Protein AF-A0A529I195-F1 (afdb_monomer_lite)

Structure (mmCIF, N/CA/C/O backbone):
data_AF-A0A529I195-F1
#
_entry.id   AF-A0A529I195-F1
#
loop_
_atom_site.group_PDB
_atom_site.id
_atom_site.type_symbol
_atom_site.label_atom_id
_atom_site.label_alt_id
_atom_site.label_comp_id
_atom_site.label_asym_id
_atom_site.label_entity_id
_atom_site.label_seq_id
_atom_site.pdbx_PDB_ins_code
_atom_site.Cartn_x
_atom_site.Cartn_y
_atom_site.Cartn_z
_atom_site.occupancy
_atom_site.B_iso_or_equiv
_atom_site.auth_seq_id
_atom_site.auth_comp_id
_atom_site.auth_asym_id
_atom_site.auth_atom_id
_atom_site.pdbx_PDB_model_num
ATOM 1 N N . MET A 1 1 ? 22.100 -7.162 8.485 1.00 32.69 1 MET A N 1
ATOM 2 C CA . MET A 1 1 ? 21.154 -7.702 7.490 1.00 32.69 1 MET A CA 1
ATOM 3 C C . MET A 1 1 ? 20.116 -6.629 7.281 1.00 32.69 1 MET A C 1
ATOM 5 O O . MET A 1 1 ? 19.456 -6.279 8.247 1.00 32.69 1 MET A O 1
ATOM 9 N N . SER A 1 2 ? 20.075 -6.020 6.101 1.00 41.41 2 SER A N 1
ATOM 10 C CA . SER A 1 2 ? 19.026 -5.051 5.787 1.00 41.41 2 SER A CA 1
ATOM 11 C C . SER A 1 2 ? 17.734 -5.821 5.559 1.00 41.41 2 SER A C 1
ATOM 13 O O . SER A 1 2 ? 17.753 -6.786 4.795 1.00 41.41 2 SER A O 1
ATOM 15 N N . ASP A 1 3 ? 16.639 -5.403 6.191 1.00 44.69 3 ASP A N 1
ATOM 16 C CA . ASP A 1 3 ? 15.312 -5.913 5.858 1.00 44.69 3 ASP A CA 1
ATOM 17 C C . ASP A 1 3 ? 14.944 -5.424 4.452 1.00 44.69 3 ASP A C 1
ATOM 19 O O . ASP A 1 3 ? 14.293 -4.389 4.278 1.00 44.69 3 ASP A O 1
ATOM 23 N N . GLU A 1 4 ? 15.352 -6.174 3.427 1.00 49.94 4 GLU A N 1
ATOM 24 C CA . GLU A 1 4 ? 14.679 -6.143 2.133 1.00 49.94 4 GLU A CA 1
ATOM 25 C C . GLU A 1 4 ? 13.275 -6.716 2.338 1.00 49.94 4 GLU A C 1
ATOM 27 O O . GLU A 1 4 ? 13.000 -7.880 2.055 1.00 49.94 4 GLU A O 1
ATOM 32 N N . LYS A 1 5 ? 12.375 -5.875 2.869 1.00 59.72 5 LYS A N 1
ATOM 33 C CA . LYS A 1 5 ? 10.934 -6.085 2.765 1.00 59.72 5 LYS A CA 1
ATOM 34 C C . LYS A 1 5 ? 10.634 -6.292 1.290 1.00 59.72 5 LYS A C 1
ATOM 36 O O . LYS A 1 5 ? 10.700 -5.342 0.507 1.00 59.72 5 LYS A O 1
ATOM 41 N N . GLU A 1 6 ? 10.348 -7.540 0.944 1.00 80.94 6 GLU A N 1
ATOM 42 C CA . GLU A 1 6 ? 9.964 -7.945 -0.395 1.00 80.94 6 GLU A CA 1
ATOM 43 C C . GLU A 1 6 ? 8.833 -7.029 -0.867 1.00 80.94 6 GLU A C 1
ATOM 45 O O . GLU A 1 6 ? 7.821 -6.857 -0.180 1.00 80.94 6 GLU A O 1
ATOM 50 N N . ILE A 1 7 ? 9.059 -6.349 -1.991 1.00 86.38 7 ILE A N 1
ATOM 51 C CA . ILE A 1 7 ? 8.110 -5.365 -2.502 1.00 86.38 7 ILE A CA 1
ATOM 52 C C . ILE A 1 7 ? 6.856 -6.126 -2.946 1.00 86.38 7 ILE A C 1
ATOM 54 O O . ILE A 1 7 ? 6.968 -6.981 -3.826 1.00 86.38 7 ILE A O 1
ATOM 58 N N . PRO A 1 8 ? 5.669 -5.823 -2.385 1.00 91.44 8 PRO A N 1
ATOM 59 C CA . PRO A 1 8 ? 4.441 -6.509 -2.762 1.00 91.44 8 PRO A CA 1
ATOM 60 C C . PRO A 1 8 ? 4.171 -6.421 -4.269 1.00 91.44 8 PRO A C 1
ATOM 62 O O . PRO A 1 8 ? 4.405 -5.383 -4.893 1.00 91.44 8 PRO A O 1
ATOM 65 N N . ALA A 1 9 ? 3.656 -7.501 -4.861 1.00 90.75 9 ALA A N 1
ATOM 66 C CA . ALA A 1 9 ? 3.447 -7.584 -6.307 1.00 90.75 9 ALA A CA 1
ATOM 67 C C . ALA A 1 9 ? 2.486 -6.502 -6.846 1.00 90.75 9 ALA A C 1
ATOM 69 O O . ALA A 1 9 ? 2.687 -6.008 -7.954 1.00 90.75 9 ALA A O 1
ATOM 70 N N . ASP A 1 10 ? 1.491 -6.075 -6.057 1.00 92.19 10 ASP A N 1
ATOM 71 C CA . ASP A 1 10 ? 0.603 -4.954 -6.394 1.00 92.19 10 ASP A CA 1
ATOM 72 C C . ASP A 1 10 ? 1.363 -3.621 -6.475 1.00 92.19 10 ASP A C 1
ATOM 74 O O . ASP A 1 10 ? 1.125 -2.812 -7.373 1.00 92.19 10 ASP A O 1
ATOM 78 N N . VAL A 1 11 ? 2.315 -3.406 -5.564 1.00 93.06 11 VAL A N 1
ATOM 79 C CA . VAL A 1 11 ? 3.158 -2.209 -5.515 1.00 93.06 11 VAL A CA 1
ATOM 80 C C . VAL A 1 11 ? 4.150 -2.201 -6.677 1.00 93.06 11 VAL A C 1
ATOM 82 O O . VAL A 1 11 ? 4.323 -1.160 -7.313 1.00 93.06 11 VAL A O 1
ATOM 85 N N . LEU A 1 12 ? 4.756 -3.349 -6.999 1.00 92.31 12 LEU A N 1
ATOM 86 C CA . LEU A 1 12 ? 5.656 -3.477 -8.146 1.00 92.31 12 LEU A CA 1
ATOM 87 C C . LEU A 1 12 ? 4.916 -3.229 -9.470 1.00 92.31 12 LEU A C 1
ATOM 89 O O . LEU A 1 12 ? 5.367 -2.410 -10.265 1.00 92.31 12 LEU A O 1
ATOM 93 N N . ALA A 1 13 ? 3.740 -3.834 -9.667 1.00 91.69 13 ALA A N 1
ATOM 94 C CA . ALA A 1 13 ? 2.922 -3.618 -10.862 1.00 91.69 13 ALA A CA 1
ATOM 95 C C . ALA A 1 13 ? 2.469 -2.150 -11.011 1.00 91.69 13 ALA A C 1
ATOM 97 O O . ALA A 1 13 ? 2.453 -1.607 -12.117 1.00 91.69 13 ALA A O 1
ATOM 98 N N . ARG A 1 14 ? 2.141 -1.467 -9.901 1.00 92.12 14 ARG A N 1
ATOM 99 C CA . ARG A 1 14 ? 1.850 -0.021 -9.909 1.00 92.12 14 ARG A CA 1
ATOM 100 C C . ARG A 1 14 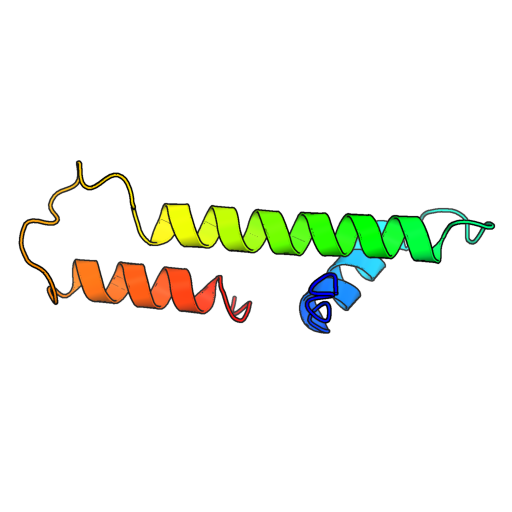? 3.084 0.808 -10.266 1.00 92.12 14 ARG A C 1
ATOM 102 O O . ARG A 1 14 ? 2.955 1.758 -11.035 1.00 92.12 14 ARG A O 1
ATOM 109 N N . ALA A 1 15 ? 4.263 0.453 -9.755 1.00 92.25 15 ALA A N 1
ATOM 110 C CA . ALA A 1 15 ? 5.508 1.125 -10.113 1.00 92.25 15 ALA A CA 1
ATOM 111 C C . ALA A 1 15 ? 5.814 0.967 -11.608 1.00 92.25 15 ALA A C 1
ATOM 113 O O . ALA A 1 15 ? 5.979 1.971 -12.292 1.00 92.25 15 ALA A O 1
ATOM 114 N N . GLU A 1 16 ? 5.776 -0.258 -12.137 1.00 91.31 16 GLU A N 1
ATOM 115 C CA . GLU A 1 16 ? 5.930 -0.538 -13.571 1.00 91.31 16 GLU A CA 1
ATOM 116 C C . GLU A 1 16 ? 4.924 0.252 -14.424 1.00 91.31 16 GLU A C 1
ATOM 118 O O . GLU A 1 16 ? 5.292 0.825 -15.449 1.00 91.31 16 GLU A O 1
ATOM 123 N N . ALA A 1 17 ? 3.665 0.362 -13.988 1.00 91.19 17 ALA A N 1
ATOM 124 C CA . ALA A 1 17 ? 2.638 1.129 -14.694 1.00 91.19 17 ALA A CA 1
ATOM 125 C C . ALA A 1 17 ? 2.887 2.651 -14.704 1.00 91.19 17 ALA A C 1
ATOM 127 O O . ALA A 1 17 ? 2.523 3.310 -15.684 1.00 91.19 17 ALA A O 1
ATOM 128 N N . VAL A 1 18 ? 3.492 3.204 -13.645 1.00 88.75 18 VAL A N 1
ATOM 129 C CA . VAL A 1 18 ? 3.947 4.607 -13.578 1.00 88.75 18 VAL A CA 1
ATOM 130 C C . VAL A 1 18 ? 5.158 4.820 -14.478 1.00 88.75 18 VAL A C 1
ATOM 132 O O . VAL A 1 18 ? 5.254 5.841 -15.157 1.00 88.75 18 VAL A O 1
ATOM 135 N N . THR A 1 19 ? 6.087 3.868 -14.486 1.00 88.50 19 THR A N 1
ATOM 136 C CA . THR A 1 19 ? 7.394 4.058 -15.104 1.00 88.50 19 THR A CA 1
ATOM 137 C C . THR A 1 19 ? 7.364 3.742 -16.619 1.00 88.50 19 THR A C 1
ATOM 139 O O . THR A 1 19 ? 8.036 4.434 -17.381 1.00 88.50 19 THR A O 1
ATOM 142 N N . LYS A 1 20 ? 6.503 2.826 -17.100 1.00 84.06 20 LYS A N 1
ATOM 143 C CA . LYS A 1 20 ? 6.371 2.282 -18.486 1.00 84.06 20 LYS A CA 1
ATOM 144 C C . LYS A 1 20 ? 6.685 3.159 -19.719 1.00 84.06 20 LYS A C 1
ATOM 146 O O . LYS A 1 20 ? 6.933 2.600 -20.782 1.00 84.06 20 LYS A O 1
ATOM 151 N N . THR A 1 21 ? 6.580 4.486 -19.648 1.00 80.00 21 THR A N 1
ATOM 152 C CA . THR A 1 21 ? 6.822 5.410 -20.775 1.00 80.00 21 THR A CA 1
ATOM 153 C C . THR A 1 21 ? 8.269 5.895 -20.886 1.00 80.00 21 THR A C 1
ATOM 155 O O . THR A 1 21 ? 8.616 6.536 -21.877 1.00 80.00 21 THR A O 1
ATOM 158 N N . MET A 1 22 ? 9.117 5.632 -19.890 1.00 75.25 22 MET A N 1
ATOM 159 C CA . MET A 1 22 ? 10.525 6.029 -19.923 1.00 75.25 22 MET A CA 1
ATOM 160 C C . MET A 1 22 ? 11.380 5.063 -20.772 1.00 75.25 22 MET A C 1
ATOM 162 O O . MET A 1 22 ? 11.019 3.895 -20.934 1.00 75.25 22 MET A O 1
ATOM 166 N N . PRO A 1 23 ? 12.543 5.505 -21.294 1.00 69.88 23 PRO A N 1
ATOM 167 C CA . PRO A 1 23 ? 13.418 4.650 -22.092 1.00 69.88 23 PRO A CA 1
ATOM 168 C C . PRO A 1 23 ? 13.960 3.455 -21.298 1.00 69.88 23 PRO A C 1
ATOM 170 O O . PRO A 1 23 ? 14.477 3.615 -20.191 1.00 69.88 23 PRO A O 1
ATOM 173 N N . THR A 1 24 ? 13.945 2.266 -21.906 1.00 67.06 24 THR A N 1
ATOM 174 C CA . THR A 1 24 ? 14.543 1.032 -21.365 1.00 67.06 24 THR A CA 1
ATOM 175 C C . THR A 1 24 ? 16.074 1.056 -21.467 1.00 67.06 24 THR A C 1
ATOM 177 O O . THR A 1 24 ? 16.686 0.272 -22.193 1.00 67.06 24 THR A O 1
ATOM 180 N N . ALA A 1 25 ? 16.696 2.001 -20.765 1.00 71.38 25 ALA A N 1
ATOM 181 C CA . ALA A 1 25 ? 18.140 2.165 -20.665 1.00 71.38 25 ALA A CA 1
ATOM 182 C C . ALA A 1 25 ? 18.713 1.454 -19.423 1.00 71.38 25 ALA A C 1
ATOM 184 O O . ALA A 1 25 ? 17.990 0.992 -18.534 1.00 71.38 25 ALA A O 1
ATOM 185 N N . PHE A 1 26 ? 20.044 1.388 -19.336 1.00 61.38 26 PHE A N 1
ATOM 186 C CA . PHE A 1 26 ? 20.730 0.923 -18.131 1.00 61.38 26 PHE A CA 1
ATOM 187 C C . PHE A 1 26 ? 20.308 1.776 -16.918 1.00 61.38 26 PHE A C 1
ATOM 189 O O . PHE A 1 26 ? 20.312 3.002 -16.989 1.00 61.38 26 PHE A O 1
ATOM 196 N N . GLY A 1 27 ? 19.908 1.126 -15.820 1.00 73.88 27 GLY A N 1
ATOM 197 C CA . GLY A 1 27 ? 19.291 1.780 -14.655 1.00 73.88 27 GLY A CA 1
ATOM 198 C C . GLY A 1 27 ? 17.763 1.649 -14.572 1.00 73.88 27 GLY A C 1
ATOM 199 O O . GLY A 1 27 ? 17.195 1.929 -13.518 1.00 73.88 27 GLY A O 1
ATOM 200 N N . TRP A 1 28 ? 17.091 1.134 -15.612 1.00 81.81 28 TRP A N 1
ATOM 201 C CA . TRP A 1 28 ? 15.627 1.021 -15.650 1.00 81.81 28 TRP A CA 1
ATOM 202 C C . TRP A 1 28 ? 14.992 0.317 -14.443 1.00 81.81 28 TRP A C 1
ATOM 204 O O . TRP A 1 28 ? 14.093 0.833 -13.771 1.00 81.81 28 TRP A O 1
ATOM 214 N N . ARG A 1 29 ? 15.516 -0.874 -14.143 1.00 84.94 29 ARG A N 1
ATOM 215 C CA . ARG A 1 29 ? 15.086 -1.699 -13.013 1.00 84.94 29 ARG A CA 1
ATOM 216 C C . ARG A 1 29 ? 15.273 -0.972 -11.680 1.00 84.94 29 ARG A C 1
ATOM 218 O O . ARG A 1 29 ? 14.439 -1.119 -10.799 1.00 84.94 29 ARG A O 1
ATOM 225 N N . HIS A 1 30 ? 16.333 -0.175 -11.537 1.00 87.12 30 HIS A N 1
ATOM 226 C CA . HIS A 1 30 ? 16.596 0.574 -10.310 1.00 87.12 30 HIS A CA 1
ATOM 227 C C . HIS A 1 30 ? 15.555 1.681 -10.100 1.00 87.12 30 HIS A C 1
ATOM 229 O O . HIS A 1 30 ? 14.938 1.716 -9.042 1.00 87.12 30 HIS A O 1
ATOM 235 N N . ILE A 1 31 ? 15.264 2.488 -11.131 1.00 88.31 31 ILE A N 1
ATOM 236 C CA . ILE A 1 31 ? 14.218 3.529 -11.079 1.00 88.31 31 ILE A CA 1
ATOM 237 C C . ILE A 1 31 ? 12.866 2.925 -10.676 1.00 88.31 31 ILE A C 1
ATOM 239 O O . ILE A 1 31 ? 12.207 3.431 -9.770 1.00 88.31 31 ILE A O 1
ATOM 243 N N . THR A 1 32 ? 12.473 1.813 -11.302 1.00 90.88 32 THR A N 1
ATOM 244 C CA . THR A 1 32 ? 11.197 1.146 -10.996 1.00 90.88 32 THR A CA 1
ATOM 245 C C . THR A 1 32 ? 11.153 0.625 -9.551 1.00 90.88 32 THR A C 1
ATOM 247 O O . THR A 1 32 ? 10.131 0.771 -8.884 1.00 90.88 32 THR A O 1
ATOM 250 N N . MET A 1 33 ? 12.265 0.102 -9.020 1.00 91.38 33 MET A N 1
ATOM 251 C CA . MET A 1 33 ? 12.352 -0.325 -7.616 1.00 91.38 33 MET A CA 1
ATOM 252 C C . MET A 1 33 ? 12.294 0.850 -6.626 1.00 91.38 33 MET A C 1
ATOM 254 O O . MET A 1 33 ? 11.630 0.727 -5.598 1.00 91.38 33 MET A O 1
ATOM 258 N N . GLU A 1 34 ? 12.922 1.995 -6.917 1.00 92.06 34 GLU A N 1
ATOM 259 C CA . GLU A 1 34 ? 12.805 3.181 -6.050 1.00 92.06 34 GLU A CA 1
ATOM 260 C C . GLU A 1 34 ? 11.383 3.767 -6.071 1.00 92.06 34 GLU A C 1
ATOM 262 O O . GLU A 1 34 ? 10.852 4.123 -5.018 1.00 92.06 34 GLU A O 1
ATOM 267 N N . VAL A 1 35 ? 10.712 3.786 -7.231 1.00 92.25 35 VAL A N 1
ATOM 268 C CA . VAL A 1 35 ? 9.288 4.163 -7.327 1.00 92.25 35 VAL A CA 1
ATOM 269 C C . VAL A 1 35 ? 8.413 3.203 -6.516 1.00 92.25 35 VAL A C 1
ATOM 271 O O . VAL A 1 35 ? 7.537 3.650 -5.778 1.00 92.25 35 VAL A O 1
ATOM 274 N N . ALA A 1 36 ? 8.675 1.896 -6.574 1.00 94.06 36 ALA A N 1
ATOM 275 C CA . ALA A 1 36 ? 7.943 0.912 -5.784 1.00 94.06 36 ALA A CA 1
ATOM 276 C C . ALA A 1 36 ? 8.140 1.109 -4.266 1.00 94.06 36 ALA A C 1
ATOM 278 O O . ALA A 1 36 ? 7.173 1.058 -3.502 1.00 94.06 36 ALA A O 1
ATOM 279 N N . ARG A 1 37 ? 9.362 1.425 -3.814 1.00 94.00 37 ARG A N 1
ATOM 280 C CA . ARG A 1 37 ? 9.629 1.797 -2.4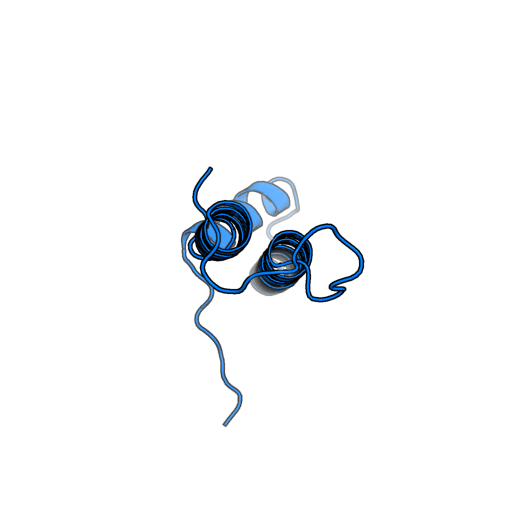12 1.00 94.00 37 ARG A CA 1
ATOM 281 C C . ARG A 1 37 ? 8.902 3.080 -2.006 1.00 94.00 37 ARG A C 1
ATOM 283 O O . ARG A 1 37 ? 8.333 3.121 -0.917 1.00 94.00 37 ARG A O 1
ATOM 290 N N . ALA A 1 38 ? 8.873 4.094 -2.872 1.00 93.81 38 ALA A N 1
ATOM 291 C CA . ALA A 1 38 ? 8.150 5.339 -2.621 1.00 93.81 38 ALA A CA 1
ATOM 292 C C . ALA A 1 38 ? 6.634 5.105 -2.480 1.00 93.81 38 ALA A C 1
ATOM 294 O O . ALA A 1 38 ? 6.027 5.605 -1.535 1.00 93.81 38 ALA A O 1
ATOM 295 N N . ILE A 1 39 ? 6.037 4.277 -3.348 1.00 94.44 39 ILE A N 1
ATOM 296 C CA . ILE A 1 39 ? 4.625 3.870 -3.250 1.00 94.44 39 ILE A CA 1
ATOM 297 C C . ILE A 1 39 ? 4.360 3.126 -1.932 1.00 94.44 39 ILE A C 1
ATOM 299 O O . ILE A 1 39 ? 3.365 3.407 -1.265 1.00 94.44 39 ILE A O 1
ATOM 303 N N . LEU A 1 40 ? 5.239 2.204 -1.521 1.00 94.12 40 LEU A N 1
ATOM 304 C CA . LEU A 1 40 ? 5.079 1.460 -0.266 1.00 94.12 40 LEU A CA 1
ATOM 305 C C . LEU A 1 40 ? 5.176 2.368 0.973 1.00 94.12 40 LEU A C 1
ATOM 307 O O . LEU A 1 40 ? 4.391 2.211 1.909 1.00 94.12 40 LEU A O 1
ATOM 311 N N . ALA A 1 41 ? 6.107 3.327 0.971 1.00 93.19 41 ALA A N 1
ATOM 312 C CA . ALA A 1 41 ? 6.255 4.312 2.041 1.00 93.19 41 ALA A CA 1
ATOM 313 C C . ALA A 1 41 ? 5.033 5.243 2.134 1.00 93.19 41 ALA A C 1
ATOM 315 O O . ALA A 1 41 ? 4.516 5.478 3.226 1.00 93.19 41 ALA A O 1
ATOM 316 N N . GLU A 1 42 ? 4.525 5.713 0.992 1.00 94.31 42 GLU A N 1
ATOM 317 C CA . GLU A 1 42 ? 3.319 6.542 0.923 1.00 94.31 42 GLU A CA 1
ATOM 318 C C . GLU A 1 42 ? 2.070 5.777 1.384 1.00 94.31 42 GLU A C 1
ATOM 320 O O . GLU A 1 42 ? 1.241 6.319 2.116 1.00 94.31 42 GLU A O 1
ATOM 325 N N . ARG A 1 43 ? 1.961 4.487 1.038 1.00 93.88 43 ARG A N 1
A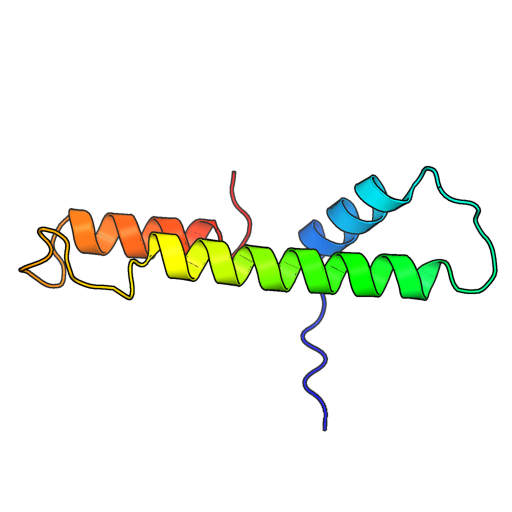TOM 326 C CA . ARG A 1 43 ? 0.877 3.610 1.503 1.00 93.88 43 ARG A CA 1
ATOM 327 C C . ARG A 1 43 ? 0.850 3.507 3.030 1.00 93.88 43 ARG A C 1
ATOM 329 O O . ARG A 1 43 ? -0.210 3.648 3.634 1.00 93.88 43 ARG A O 1
ATOM 336 N N . GLU A 1 44 ? 2.006 3.323 3.665 1.00 93.19 44 GLU A N 1
ATOM 337 C CA . GLU A 1 44 ? 2.103 3.301 5.129 1.00 93.19 44 GLU A CA 1
ATOM 338 C C . GLU A 1 44 ? 1.809 4.679 5.751 1.00 93.19 44 GLU A C 1
ATOM 340 O O . GLU A 1 44 ? 1.090 4.753 6.748 1.00 93.19 44 GLU A O 1
ATOM 345 N N . ARG A 1 45 ? 2.259 5.782 5.131 1.00 92.31 45 ARG A N 1
ATOM 346 C CA . ARG A 1 45 ? 1.919 7.151 5.567 1.00 92.31 45 ARG A CA 1
ATOM 347 C C . ARG A 1 45 ? 0.404 7.387 5.564 1.00 92.31 45 ARG A C 1
ATOM 349 O O . ARG A 1 45 ? -0.140 7.911 6.535 1.00 92.31 45 ARG A O 1
ATOM 356 N N . CYS A 1 46 ? -0.291 6.969 4.507 1.00 92.75 46 CYS A N 1
ATOM 357 C CA . CYS A 1 46 ? -1.748 7.061 4.412 1.00 92.75 46 CYS A CA 1
ATOM 358 C C . CYS A 1 46 ? -2.462 6.193 5.459 1.00 92.75 46 CYS A C 1
ATOM 360 O O . CYS A 1 46 ? -3.432 6.649 6.065 1.00 92.75 46 CYS A O 1
ATOM 362 N N . ALA A 1 47 ? -1.960 4.985 5.736 1.00 93.00 47 ALA A N 1
ATOM 363 C CA . ALA A 1 47 ? -2.509 4.127 6.784 1.00 93.00 47 ALA A CA 1
ATOM 364 C C . ALA A 1 47 ? -2.383 4.764 8.181 1.00 93.00 47 ALA A C 1
ATOM 366 O O . ALA A 1 47 ? -3.349 4.771 8.938 1.00 93.00 47 ALA A O 1
ATOM 367 N N . GLN A 1 48 ? -1.238 5.377 8.499 1.00 90.50 48 GLN A N 1
ATOM 368 C CA . GLN A 1 48 ? -1.015 6.089 9.768 1.00 90.50 48 GLN A CA 1
ATOM 369 C C . GLN A 1 48 ? -1.923 7.319 9.938 1.00 90.50 48 GLN A C 1
ATOM 371 O O . GLN A 1 48 ? -2.358 7.623 11.051 1.00 90.50 48 GLN A O 1
ATOM 376 N N . ILE A 1 49 ? -2.240 8.011 8.839 1.00 88.75 49 ILE A N 1
ATOM 377 C CA . ILE A 1 49 ? -3.204 9.121 8.830 1.00 88.75 49 ILE A CA 1
ATOM 378 C C . ILE A 1 49 ? -4.625 8.607 9.096 1.00 88.75 49 ILE A C 1
ATOM 380 O O . ILE A 1 49 ? -5.327 9.187 9.924 1.00 88.75 49 ILE A O 1
ATOM 384 N N . ALA A 1 50 ? -5.036 7.508 8.453 1.00 88.38 50 ALA A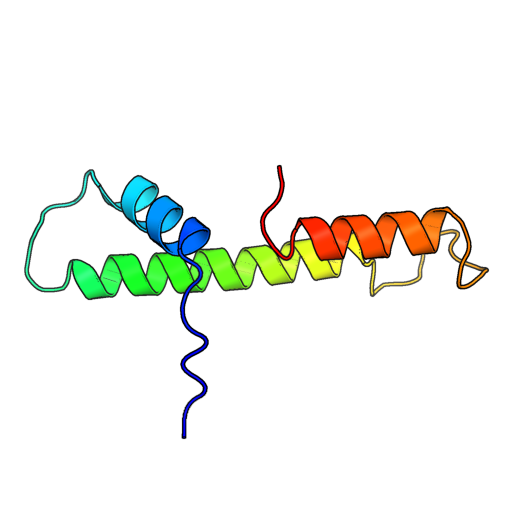 N 1
ATOM 385 C CA . ALA A 1 50 ? -6.349 6.891 8.667 1.00 88.38 50 ALA A CA 1
ATOM 386 C C . ALA A 1 50 ? -6.522 6.354 10.100 1.00 88.38 50 ALA A C 1
ATOM 388 O O . ALA A 1 50 ? -7.564 6.560 10.722 1.00 88.38 50 ALA A O 1
ATOM 389 N N . GLU A 1 51 ? -5.474 5.737 10.651 1.00 85.50 51 GLU A N 1
ATOM 390 C CA . GLU A 1 51 ? -5.418 5.266 12.040 1.00 85.50 51 GLU A CA 1
ATOM 391 C C . GLU A 1 51 ? -5.512 6.426 13.049 1.00 85.50 51 GLU A C 1
ATOM 393 O 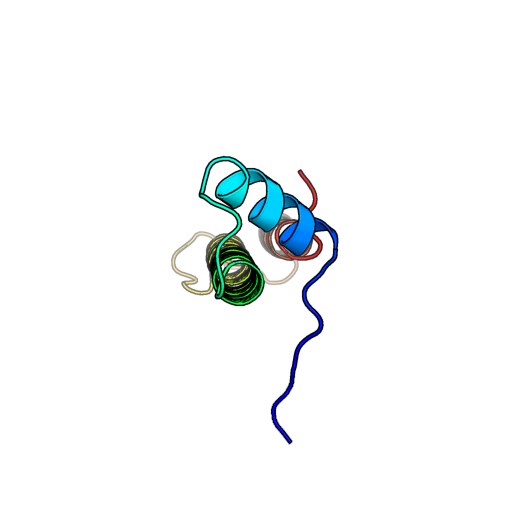O . GLU A 1 51 ? -5.997 6.251 14.165 1.00 85.50 51 GLU A O 1
ATOM 398 N N . GLY A 1 52 ? -5.130 7.642 12.642 1.00 76.19 52 GLY A N 1
ATOM 399 C CA . GLY A 1 52 ? -5.330 8.855 13.426 1.00 76.19 52 GLY A CA 1
ATOM 400 C C . GLY A 1 52 ? -4.499 8.883 14.704 1.00 76.19 52 GLY A C 1
ATOM 401 O O . GLY A 1 52 ? -5.037 9.147 15.778 1.00 76.19 52 GLY A O 1
ATOM 402 N N . LEU A 1 53 ? -3.186 8.648 14.577 1.00 61.03 53 LEU A N 1
ATOM 403 C CA . LEU A 1 53 ? -2.205 8.747 15.673 1.00 61.03 53 LEU A CA 1
ATOM 404 C C . LEU A 1 53 ? -2.362 10.031 16.510 1.00 61.03 53 LEU A C 1
ATOM 406 O O . LEU A 1 53 ? -2.115 10.038 17.716 1.00 61.03 53 LEU A O 1
ATOM 410 N N . ASP A 1 54 ? -2.812 11.107 15.869 1.00 58.53 54 ASP A N 1
ATOM 411 C CA . ASP A 1 54 ? -3.150 12.371 16.499 1.00 58.53 54 ASP A CA 1
ATOM 412 C C . ASP A 1 54 ? -4.587 12.341 17.065 1.00 58.53 54 ASP A C 1
ATOM 414 O O . ASP A 1 54 ? -5.542 12.795 16.428 1.00 58.53 54 ASP A O 1
ATOM 418 N N . ARG A 1 55 ? -4.744 11.784 18.277 1.00 60.16 55 ARG A N 1
ATOM 419 C CA . ARG A 1 55 ? -6.024 11.546 18.993 1.00 60.16 55 ARG A CA 1
ATOM 420 C C . ARG A 1 55 ? -6.782 12.818 19.437 1.00 60.16 55 ARG A C 1
ATOM 422 O O . ARG A 1 55 ? -7.376 12.854 20.512 1.00 60.16 55 ARG A O 1
ATOM 429 N N . ARG A 1 56 ? -6.783 13.880 18.628 1.00 59.94 56 ARG A N 1
ATOM 430 C CA . ARG A 1 56 ? -7.521 15.138 18.877 1.00 59.94 56 ARG A CA 1
ATOM 431 C C . ARG A 1 56 ? -9.006 15.060 18.485 1.00 59.94 56 ARG A C 1
ATOM 433 O O . ARG A 1 56 ? -9.743 16.021 18.691 1.00 59.94 56 ARG A O 1
ATOM 440 N N . GLY A 1 57 ? -9.438 13.950 17.879 1.00 60.81 57 GLY A N 1
ATOM 441 C CA . GLY A 1 57 ? -10.819 13.703 17.455 1.00 60.81 57 GLY A CA 1
ATOM 442 C C . GLY A 1 57 ? -11.753 13.257 18.588 1.00 60.81 57 GLY A C 1
ATOM 443 O O . GLY A 1 57 ? -11.368 13.157 19.752 1.00 60.81 57 GLY A O 1
ATOM 444 N N . ARG A 1 58 ? -13.014 12.938 18.252 1.00 59.53 58 ARG A N 1
ATOM 445 C CA . ARG A 1 58 ? -14.018 12.440 19.219 1.00 59.53 58 ARG A CA 1
ATOM 446 C C . ARG A 1 58 ? -13.851 10.947 19.557 1.00 59.53 58 ARG A C 1
ATOM 448 O O . ARG A 1 58 ? -14.806 10.181 19.551 1.00 59.53 58 ARG A O 1
ATOM 455 N N . GLU A 1 59 ? -12.622 10.539 19.847 1.00 63.72 59 GLU A N 1
ATOM 456 C CA . GLU A 1 59 ? -12.197 9.145 20.028 1.00 63.72 59 GLU A CA 1
ATOM 457 C C . GLU A 1 59 ? -11.951 8.826 21.507 1.00 63.72 59 GLU A C 1
ATOM 459 O O . GLU A 1 59 ? -10.838 8.529 21.930 1.00 63.72 59 GLU A O 1
ATOM 464 N N . TRP A 1 60 ? -12.999 8.951 22.326 1.00 60.38 60 TRP A N 1
ATOM 465 C CA . TRP A 1 60 ? -12.865 8.901 23.790 1.00 60.38 60 TRP A CA 1
ATOM 466 C C . TRP A 1 60 ? -12.913 7.458 24.329 1.00 60.38 60 TRP A C 1
ATOM 468 O O . TRP A 1 60 ? -12.693 7.232 25.515 1.00 60.38 60 TRP A O 1
ATOM 478 N N . VAL A 1 61 ? -13.247 6.488 23.468 1.00 71.00 61 VAL A N 1
ATOM 479 C CA . VAL A 1 61 ? -13.561 5.100 23.833 1.00 71.00 61 VAL A CA 1
ATOM 480 C C . VAL A 1 61 ? -12.826 4.131 22.891 1.00 71.00 61 VAL A C 1
ATOM 482 O O . VAL A 1 61 ? -13.216 4.007 21.722 1.00 71.00 61 VAL A O 1
ATOM 485 N N . PRO A 1 62 ? -11.783 3.431 23.377 1.00 76.94 62 PRO A N 1
ATOM 486 C CA . PRO A 1 62 ? -11.159 2.319 22.661 1.00 76.94 62 PRO A CA 1
ATOM 487 C C . PRO A 1 62 ? -12.170 1.207 22.349 1.00 76.94 62 PRO A C 1
ATOM 489 O O . PRO A 1 62 ? -13.046 0.918 23.162 1.00 76.94 62 PRO A O 1
ATOM 492 N N . GLY A 1 63 ? -12.060 0.584 21.176 1.00 79.75 63 GLY A N 1
ATOM 493 C CA . GLY A 1 63 ? -12.988 -0.451 20.703 1.00 79.75 63 GLY A CA 1
ATOM 494 C C . GLY A 1 63 ? -14.372 0.066 20.292 1.00 79.75 63 GLY A C 1
ATOM 495 O O . GLY A 1 63 ? -15.251 -0.732 19.964 1.00 79.75 63 GLY A O 1
ATOM 496 N N . SER A 1 64 ? -14.587 1.387 20.290 1.00 84.31 64 SER A N 1
ATOM 497 C CA . SER A 1 64 ? -15.781 1.988 19.688 1.00 84.31 64 SER A CA 1
ATOM 498 C C . SER A 1 64 ? -15.848 1.704 18.185 1.00 84.31 64 SER A C 1
ATOM 500 O O . SER A 1 64 ? -14.829 1.470 17.536 1.00 84.31 64 SER A O 1
ATOM 502 N N . LEU A 1 65 ? -17.050 1.795 17.603 1.00 86.19 65 LEU A N 1
ATOM 503 C CA . LEU A 1 65 ? -17.254 1.623 16.159 1.00 86.19 65 LEU A CA 1
ATOM 504 C C . LEU A 1 65 ? -16.291 2.488 15.325 1.00 86.19 65 LEU A C 1
ATOM 506 O O . LEU A 1 65 ? -15.780 2.026 14.313 1.00 86.19 65 LEU A O 1
ATOM 510 N N . TRP A 1 66 ? -16.009 3.719 15.763 1.00 84.44 66 TRP A N 1
ATOM 511 C CA . TRP A 1 66 ? -15.116 4.632 15.048 1.00 84.44 66 TRP A CA 1
ATOM 512 C C . TRP A 1 66 ? -13.630 4.253 15.168 1.00 84.44 66 TRP A C 1
ATOM 514 O O . TRP A 1 66 ? -12.907 4.344 14.181 1.00 84.44 66 TRP A O 1
ATOM 524 N N . ASP A 1 67 ? -13.183 3.773 16.335 1.00 84.38 67 ASP A N 1
ATOM 525 C CA . ASP A 1 67 ? -11.830 3.219 16.521 1.00 84.38 67 ASP A CA 1
ATOM 526 C C . ASP A 1 67 ? -11.625 1.975 15.634 1.00 84.38 67 ASP A C 1
ATOM 528 O O . ASP A 1 67 ? -10.631 1.875 14.917 1.00 84.38 67 ASP A O 1
ATOM 532 N N . ASN A 1 68 ? -12.618 1.081 15.582 1.00 88.12 68 ASN A N 1
ATOM 533 C CA . ASN A 1 68 ? -12.576 -0.103 14.719 1.00 88.12 68 ASN A CA 1
ATOM 534 C C . ASN A 1 68 ? -12.536 0.284 13.229 1.00 88.12 68 ASN A C 1
ATOM 536 O O . ASN A 1 68 ? -11.621 -0.136 12.528 1.00 88.12 68 ASN A O 1
ATOM 540 N N . ILE A 1 69 ? -13.430 1.173 12.767 1.00 89.25 69 ILE A N 1
ATOM 541 C CA . ILE A 1 69 ? -13.441 1.667 11.374 1.00 89.25 69 ILE A CA 1
ATOM 542 C C . ILE A 1 69 ? -12.082 2.253 10.976 1.00 89.25 69 ILE A C 1
ATOM 544 O O . ILE A 1 69 ? -11.597 1.970 9.880 1.00 89.25 69 ILE A O 1
ATOM 548 N N . LYS A 1 70 ? -11.434 3.042 11.844 1.00 87.94 70 LYS A N 1
ATOM 549 C CA . LYS A 1 70 ? -10.100 3.595 11.566 1.00 87.94 70 LYS A CA 1
ATOM 550 C C . LYS A 1 70 ? -9.039 2.514 11.395 1.00 87.94 70 LYS A C 1
ATOM 552 O O . LYS A 1 70 ? -8.271 2.567 10.435 1.00 87.94 70 LYS A O 1
ATOM 557 N N . ARG A 1 71 ? -8.998 1.540 12.308 1.00 88.62 71 ARG A N 1
ATOM 558 C CA . ARG A 1 71 ? -8.049 0.416 12.258 1.00 88.62 71 ARG A CA 1
ATOM 559 C C . ARG A 1 71 ? -8.267 -0.439 11.017 1.00 88.62 71 ARG A C 1
ATOM 561 O O . ARG A 1 71 ? -7.298 -0.740 10.329 1.00 88.62 71 ARG A O 1
ATOM 568 N N . ASP A 1 72 ? -9.517 -0.759 10.698 1.00 92.19 72 ASP A N 1
ATOM 569 C CA . ASP A 1 72 ? -9.886 -1.541 9.518 1.00 92.19 72 ASP A CA 1
ATOM 570 C C . ASP A 1 72 ? -9.523 -0.794 8.225 1.00 92.19 72 ASP A C 1
ATOM 572 O O . ASP A 1 72 ? -8.933 -1.382 7.319 1.00 92.19 72 ASP A O 1
ATOM 576 N N . THR A 1 73 ? -9.764 0.522 8.175 1.00 92.50 73 THR A N 1
ATOM 577 C CA . THR A 1 73 ? -9.353 1.396 7.060 1.00 92.50 73 THR A CA 1
ATOM 578 C C . THR A 1 73 ? -7.831 1.420 6.905 1.00 92.50 73 THR A C 1
ATOM 580 O O . THR A 1 73 ? -7.310 1.183 5.817 1.00 92.50 73 THR A O 1
ATOM 583 N N . ALA A 1 74 ? -7.084 1.644 7.988 1.00 92.94 74 ALA A N 1
ATOM 584 C CA . ALA A 1 74 ? -5.623 1.620 7.966 1.00 92.94 74 ALA A CA 1
ATOM 585 C C . ALA A 1 74 ? -5.076 0.238 7.563 1.00 92.94 74 ALA A C 1
ATOM 587 O O . ALA A 1 74 ? -4.083 0.145 6.839 1.00 92.94 74 ALA A O 1
ATOM 588 N N . ALA A 1 75 ? -5.743 -0.838 7.987 1.00 94.19 75 ALA A N 1
ATOM 589 C CA . ALA A 1 75 ? -5.419 -2.212 7.628 1.00 94.19 75 ALA A CA 1
ATOM 590 C C . ALA A 1 75 ? -5.773 -2.577 6.176 1.00 94.19 75 ALA A C 1
ATOM 592 O O . ALA A 1 75 ? -5.177 -3.529 5.683 1.00 94.19 75 ALA A O 1
ATOM 593 N N . ALA A 1 76 ? -6.702 -1.857 5.529 1.00 94.25 76 ALA A N 1
ATOM 594 C CA . ALA A 1 76 ? -7.083 -1.981 4.114 1.00 94.25 76 ALA A CA 1
ATOM 595 C C . ALA A 1 76 ? -6.236 -1.104 3.167 1.00 94.25 76 ALA A C 1
ATOM 597 O O . ALA A 1 76 ? -6.011 -1.474 2.016 1.00 94.25 76 ALA A O 1
ATOM 598 N N . ILE A 1 77 ? -5.691 0.012 3.670 1.00 93.31 77 ILE A N 1
ATOM 599 C CA . ILE A 1 77 ? -4.640 0.786 2.987 1.00 93.31 77 ILE A CA 1
ATOM 600 C C . ILE A 1 77 ? -3.311 0.011 3.030 1.00 93.31 77 ILE A C 1
ATOM 602 O O . ILE A 1 77 ? -2.638 -0.149 2.010 1.00 93.31 77 ILE A O 1
ATOM 606 N N . ARG A 1 78 ? -2.956 -0.550 4.197 1.00 93.38 78 ARG A N 1
ATOM 607 C CA . ARG A 1 78 ? -2.091 -1.746 4.292 1.00 93.38 78 ARG A CA 1
ATOM 608 C C . ARG A 1 78 ? -2.825 -2.914 3.589 1.00 93.38 78 ARG A C 1
ATOM 610 O O . ARG A 1 78 ? -4.000 -2.801 3.309 1.00 93.38 78 ARG A O 1
ATOM 617 N N . ARG A 1 79 ? -2.172 -4.019 3.215 1.00 92.62 79 ARG A N 1
ATOM 618 C CA . ARG A 1 79 ? -2.654 -4.929 2.133 1.00 92.62 79 ARG A CA 1
ATOM 619 C C . ARG A 1 79 ? -2.689 -4.254 0.750 1.00 92.62 79 ARG A C 1
ATOM 621 O O . ARG A 1 79 ? -1.863 -4.646 -0.070 1.00 92.62 79 ARG A O 1
ATOM 628 N N . GLY A 1 80 ? -3.513 -3.220 0.535 1.00 87.12 80 GLY A N 1
ATOM 629 C CA . GLY A 1 80 ? -3.663 -2.480 -0.732 1.00 87.12 80 GLY A CA 1
ATOM 630 C C . GLY A 1 80 ? -5.055 -2.579 -1.376 1.00 87.12 80 GLY A C 1
ATOM 631 O O . GLY A 1 80 ? -5.159 -2.49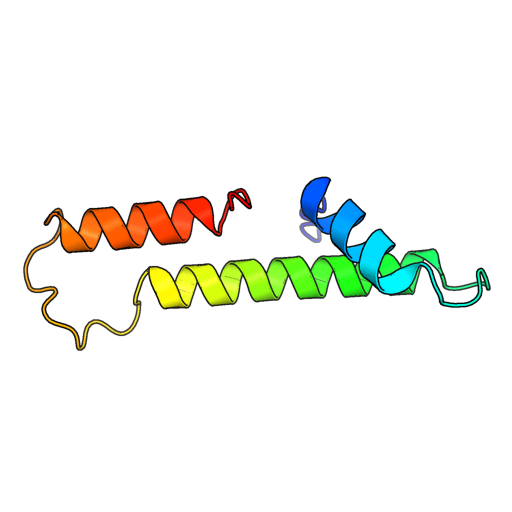0 -2.603 1.00 87.12 80 GLY A O 1
ATOM 632 N N . ASP A 1 81 ? -6.094 -2.780 -0.564 1.00 83.12 81 ASP A N 1
ATOM 633 C CA . ASP A 1 81 ? -7.480 -2.931 -1.011 1.00 83.12 81 ASP A CA 1
ATOM 634 C C . ASP A 1 81 ? -8.047 -1.570 -1.490 1.00 83.12 81 ASP A C 1
ATOM 636 O O . ASP A 1 81 ? -7.671 -0.532 -0.935 1.00 83.12 81 ASP A O 1
ATOM 640 N N . PRO A 1 82 ? -8.899 -1.544 -2.536 1.00 56.22 82 PRO A N 1
ATOM 641 C CA . PRO A 1 82 ? -9.515 -0.321 -3.064 1.00 56.22 82 PRO A CA 1
ATOM 642 C C . PRO A 1 82 ? -10.712 0.187 -2.241 1.00 56.22 82 PRO A C 1
ATOM 644 O O . PRO A 1 82 ? -11.443 -0.652 -1.668 1.00 56.22 82 PRO A O 1
#

Foldseek 3Di:
DDPPPPQDPVLLVVLCVVLVVDDPDPCSVVSSVVSSVVLVVVLLVVLCVLCPPPPPDPCPDPPPPSNVRSNVVSVCSVVPHD

Radius of gyration: 16.76 Å; chains: 1; bounding box: 38×23×46 Å

Secondary structure (DSSP, 8-state):
-----PPPHHHHHHHHHHHTTS---TTHHHHHHHHHHHHHHHHHHHHHHHHTSS--SS--STTSHHHHHHHHHHHHHTTT--

pLDDT: mean 81.86, std 14.45, range [32.69, 94.44]

Sequence (82 aa):
MSDEKEIPADVLARAEAVTKTMPTAFGWRHITMEVARAILAERERCAQIAEGLDRRGREWVPGSLWDNIKRDTAAAIRRGDP